Protein AF-A0A2E6PXH6-F1 (afdb_monomer_lite)

Secondary structure (DSSP, 8-state):
--------PPPPHHHHHHHHHHHHHHHHHHHHHHHHTSSSHHHHHHHHHHHHHHHHHHHHHHHHS----------HHHHHTTTTTHHHHHHHHHHHHHHHHHHTT-

Radius of gyration: 20.86 Å; chains: 1; bounding box: 54×21×64 Å

pLDDT: mean 74.57, std 16.67, range [39.03, 93.5]

Sequence (106 aa):
MEDKHGDSGPPTMTEGLGVVLMVVGAVIGIVGLLFLFDGYLGSQIAGGMLLLVGLSVGSIGSFLYPKKEGKNKFNLLSWTSTAKWRIPFFALMILYSLYVFVTNRG

Foldseek 3Di:
DDDDDDPPDPQDPLQVQLVVLLVQLVVLLVCLVVQCPDPDPVSNVVSVVSNVSSVVSNVVSVVSNPCPPDVPPVVVVVVCVVVVVVVVVVVVVVVVVVVVVVVVVD

Structure (mmCIF, N/CA/C/O backbone):
data_AF-A0A2E6PXH6-F1
#
_entry.id   AF-A0A2E6PXH6-F1
#
loop_
_atom_site.group_PDB
_atom_site.id
_atom_site.type_symbol
_atom_site.label_atom_id
_atom_site.label_alt_id
_atom_site.label_comp_id
_atom_site.label_asym_id
_atom_site.label_entity_id
_atom_site.label_seq_id
_atom_site.pdbx_PDB_ins_code
_atom_site.Cartn_x
_atom_site.Cartn_y
_atom_site.Cartn_z
_atom_site.occupancy
_atom_site.B_iso_or_equiv
_atom_site.auth_seq_id
_atom_site.auth_comp_id
_atom_site.auth_asym_id
_atom_site.auth_atom_id
_atom_site.pdbx_PDB_model_num
ATOM 1 N N . MET A 1 1 ? -29.827 -6.582 41.514 1.00 42.84 1 MET A N 1
ATOM 2 C CA . MET A 1 1 ? -29.596 -7.439 40.334 1.00 42.84 1 MET A CA 1
ATOM 3 C C . MET A 1 1 ? -29.730 -6.507 39.150 1.00 42.84 1 MET A C 1
ATOM 5 O O . MET A 1 1 ? -30.843 -6.144 38.799 1.00 42.84 1 MET A O 1
ATOM 9 N N . GLU A 1 2 ? -28.602 -5.970 38.703 1.00 48.00 2 GLU A N 1
ATOM 10 C CA . GLU A 1 2 ? -28.500 -4.863 37.749 1.00 48.00 2 GLU A CA 1
ATOM 11 C C . GLU A 1 2 ? -27.332 -5.198 36.827 1.00 48.00 2 GLU A C 1
ATOM 13 O O . GLU A 1 2 ? -26.172 -4.920 37.121 1.00 48.00 2 GLU A O 1
ATOM 18 N N . ASP A 1 3 ? -27.646 -5.849 35.714 1.00 44.91 3 ASP A N 1
ATOM 19 C CA . ASP A 1 3 ? -26.643 -6.395 34.810 1.00 44.91 3 ASP A CA 1
ATOM 20 C C . ASP A 1 3 ? -27.064 -6.054 33.379 1.00 44.91 3 ASP A C 1
ATOM 22 O O . ASP A 1 3 ? -27.460 -6.893 32.578 1.00 44.91 3 ASP A O 1
ATOM 26 N N . LYS A 1 4 ? -27.062 -4.740 33.141 1.00 45.91 4 LYS A N 1
ATOM 27 C CA . LYS A 1 4 ? -26.887 -4.016 31.877 1.00 45.91 4 LYS A CA 1
ATOM 28 C C . LYS A 1 4 ? -27.255 -4.786 30.606 1.00 45.91 4 LYS A C 1
ATOM 30 O O . LYS A 1 4 ? -26.426 -5.429 29.963 1.00 45.91 4 LYS A O 1
ATOM 35 N N . HIS A 1 5 ? -28.510 -4.573 30.216 1.00 39.03 5 HIS A N 1
ATOM 36 C CA . HIS A 1 5 ? -28.980 -4.642 28.841 1.00 39.03 5 HIS A CA 1
ATOM 37 C C . HIS A 1 5 ? -27.939 -4.073 27.871 1.00 39.03 5 HIS A C 1
ATOM 39 O O . HIS A 1 5 ? -27.382 -2.998 28.092 1.00 39.03 5 HIS A O 1
ATOM 45 N N . GLY A 1 6 ? -27.700 -4.830 26.801 1.00 47.47 6 GLY A N 1
ATOM 46 C CA . GLY A 1 6 ? -26.833 -4.457 25.701 1.00 47.47 6 GLY A CA 1
ATOM 47 C C . GLY A 1 6 ? -27.211 -3.101 25.125 1.00 47.47 6 GLY A C 1
ATOM 48 O O . GLY A 1 6 ? -28.221 -2.958 24.445 1.00 47.47 6 GLY A O 1
ATOM 49 N N . ASP A 1 7 ? -26.345 -2.128 25.370 1.00 44.56 7 ASP A N 1
ATOM 50 C CA . ASP A 1 7 ? -26.364 -0.840 24.699 1.00 44.56 7 ASP A CA 1
ATOM 51 C C . ASP A 1 7 ? -25.610 -0.995 23.371 1.00 44.56 7 ASP A C 1
ATOM 53 O O . ASP A 1 7 ? -24.464 -0.577 23.191 1.00 44.56 7 ASP A O 1
ATOM 57 N N . SER A 1 8 ? -26.236 -1.686 22.420 1.00 52.31 8 SER A N 1
ATOM 58 C CA . SER A 1 8 ? -25.911 -1.510 21.006 1.00 52.31 8 SER A CA 1
ATOM 59 C C . SER A 1 8 ? -26.596 -0.229 20.538 1.00 52.31 8 SER A C 1
ATOM 61 O O . SER A 1 8 ? -27.572 -0.277 19.789 1.00 52.31 8 SER A O 1
ATOM 63 N N . GLY A 1 9 ? -26.124 0.912 21.050 1.00 49.25 9 GLY A N 1
ATOM 64 C CA . GLY A 1 9 ? -26.515 2.218 20.539 1.00 49.25 9 GLY A CA 1
ATOM 65 C C . GLY A 1 9 ? -26.295 2.269 19.020 1.00 49.25 9 GLY A C 1
ATOM 66 O O . GLY A 1 9 ? -25.390 1.594 18.513 1.00 49.25 9 GLY A O 1
ATOM 67 N N . PRO A 1 10 ? -27.132 3.009 18.271 1.00 53.91 10 PRO A N 1
ATOM 68 C CA . PRO A 1 10 ? -26.962 3.150 16.831 1.00 53.91 10 PRO A CA 1
ATOM 69 C C . PRO A 1 10 ? -25.542 3.651 16.535 1.00 53.91 10 PRO A C 1
ATOM 71 O O . PRO A 1 10 ? -25.035 4.482 17.296 1.00 53.91 10 PRO A O 1
ATOM 74 N N . PRO A 1 11 ? -24.892 3.155 15.464 1.00 56.41 11 PRO A N 1
ATOM 75 C CA . PRO A 1 11 ? -23.535 3.558 15.132 1.00 56.41 11 PRO A CA 1
ATOM 76 C C . PRO A 1 11 ? -23.479 5.079 15.073 1.00 56.41 11 PRO A C 1
ATOM 78 O O . PRO A 1 11 ? -24.252 5.720 14.354 1.00 56.41 11 PRO A O 1
ATOM 81 N N . THR A 1 12 ? -22.597 5.665 15.877 1.00 67.38 12 THR A N 1
ATOM 82 C CA . THR A 1 12 ? -22.379 7.111 15.852 1.00 67.38 12 THR A CA 1
ATOM 83 C C . THR A 1 12 ? -21.967 7.503 14.426 1.00 67.38 12 THR A C 1
ATOM 85 O O . THR A 1 12 ? -21.267 6.744 13.759 1.00 67.38 12 THR A O 1
ATOM 88 N N . MET A 1 13 ? -22.405 8.653 13.891 1.00 63.31 13 MET A N 1
ATOM 89 C CA . MET A 1 13 ? -22.081 9.065 12.502 1.00 63.31 13 MET A CA 1
ATOM 90 C C . MET A 1 13 ? -20.575 8.949 12.173 1.00 63.31 13 MET A C 1
ATOM 92 O O . MET A 1 13 ? -20.192 8.660 11.041 1.00 63.31 13 MET A O 1
ATOM 96 N N . THR A 1 14 ? -19.725 9.118 13.185 1.00 67.69 14 THR A N 1
ATOM 97 C CA . THR A 1 14 ? -18.269 8.954 13.153 1.00 67.69 14 THR A CA 1
ATOM 98 C C . THR A 1 14 ? -17.799 7.509 12.949 1.00 67.69 14 THR A C 1
ATOM 100 O O . THR A 1 14 ? -16.826 7.293 12.228 1.00 67.69 14 THR A O 1
ATOM 103 N N . GLU A 1 15 ? -18.498 6.516 13.509 1.00 69.75 15 GLU A N 1
ATOM 104 C CA . GLU A 1 15 ? -18.219 5.086 13.301 1.00 69.75 15 GLU A CA 1
ATOM 105 C C . GLU A 1 15 ? -18.447 4.677 11.849 1.00 69.75 15 GLU A C 1
ATOM 107 O O . GLU A 1 15 ? -17.580 4.055 11.233 1.00 69.75 15 GLU A O 1
ATOM 112 N N . GLY A 1 16 ? -19.594 5.071 11.287 1.00 76.62 16 GLY A N 1
ATOM 113 C CA . GLY A 1 16 ? -19.921 4.798 9.889 1.00 76.62 16 GLY A CA 1
ATOM 114 C C . GLY A 1 16 ? -18.916 5.446 8.936 1.00 76.62 16 GLY A C 1
ATOM 115 O O . GLY A 1 16 ? -18.432 4.796 8.010 1.00 76.62 16 GLY A O 1
ATOM 116 N N . LEU A 1 17 ? -18.533 6.698 9.207 1.00 82.94 17 LEU A N 1
ATOM 117 C CA . LEU A 1 17 ? -17.528 7.414 8.421 1.00 82.94 17 LEU A CA 1
ATOM 118 C C . LEU A 1 17 ? -16.152 6.727 8.478 1.00 82.94 17 LEU A C 1
ATOM 120 O O . LEU A 1 17 ? -15.496 6.587 7.445 1.00 82.94 17 LEU A 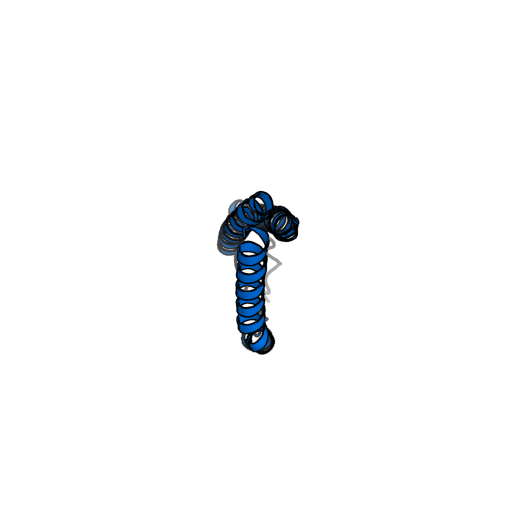O 1
ATOM 124 N N . GLY A 1 18 ? -15.732 6.263 9.660 1.00 83.19 18 GLY A N 1
ATOM 125 C CA . GLY A 1 18 ? -14.474 5.537 9.842 1.00 83.19 18 GLY A CA 1
ATOM 126 C C . GLY A 1 18 ? -14.412 4.253 9.012 1.00 83.19 18 GLY A C 1
ATOM 127 O O . GLY A 1 18 ? -13.439 4.036 8.289 1.00 83.19 18 GLY A O 1
ATOM 128 N N . VAL A 1 19 ? -15.482 3.448 9.030 1.00 83.50 19 VAL A N 1
ATOM 129 C CA . VAL A 1 19 ? -15.575 2.219 8.217 1.00 83.50 19 VAL A CA 1
ATOM 130 C C . VAL A 1 19 ? -15.509 2.536 6.726 1.00 83.50 19 VAL A C 1
ATOM 132 O O . VAL A 1 19 ? -14.756 1.891 5.996 1.00 83.50 19 VAL A O 1
ATOM 135 N N . VAL A 1 20 ? -16.253 3.545 6.265 1.00 87.56 20 VAL A N 1
ATOM 136 C CA . VAL A 1 20 ? -16.246 3.946 4.850 1.00 87.56 20 VAL A CA 1
ATOM 137 C C . VAL A 1 20 ? -14.841 4.364 4.415 1.00 87.56 20 VAL A C 1
ATOM 139 O O . VAL A 1 20 ? -14.357 3.895 3.388 1.00 87.56 20 VAL A O 1
ATOM 142 N N . LEU A 1 21 ? -14.148 5.174 5.217 1.00 88.75 21 LEU A N 1
ATOM 143 C CA . LEU A 1 21 ? -12.774 5.598 4.934 1.00 88.75 21 LEU A CA 1
ATOM 144 C C . LEU A 1 21 ? -11.790 4.421 4.917 1.00 88.75 21 LEU A C 1
ATOM 146 O O . LEU A 1 21 ? -10.921 4.372 4.047 1.00 88.75 21 LEU A O 1
ATOM 150 N N . MET A 1 22 ? -11.942 3.442 5.814 1.00 86.12 22 MET A N 1
ATOM 151 C CA . MET A 1 22 ? -11.125 2.221 5.793 1.00 86.12 22 MET A CA 1
ATOM 152 C C . MET A 1 22 ? -11.331 1.422 4.506 1.00 86.12 22 MET A C 1
ATOM 154 O O . MET A 1 22 ? -10.352 1.015 3.879 1.00 86.12 22 MET A O 1
ATOM 158 N N . VAL A 1 23 ? -12.585 1.225 4.088 1.00 89.31 23 VAL A N 1
ATOM 159 C CA . VAL A 1 23 ? -12.914 0.483 2.861 1.00 89.31 23 VAL A CA 1
ATOM 160 C C . VAL A 1 23 ? -12.392 1.219 1.629 1.00 89.31 23 VAL A C 1
ATOM 162 O O . VAL A 1 23 ? -11.731 0.612 0.789 1.00 89.31 23 VAL A O 1
ATOM 165 N N . VAL A 1 24 ? -12.618 2.531 1.542 1.00 91.38 24 VAL A N 1
ATOM 166 C CA . VAL A 1 24 ? -12.129 3.361 0.431 1.00 91.38 24 VAL A CA 1
ATOM 167 C C . VAL A 1 24 ? -10.601 3.335 0.366 1.00 91.38 24 VAL A C 1
ATOM 169 O O . VAL A 1 24 ? -10.039 3.090 -0.701 1.00 91.38 24 VAL A O 1
ATOM 172 N N . GLY A 1 25 ? -9.919 3.511 1.500 1.00 89.69 25 GLY A N 1
ATOM 173 C CA . GLY A 1 25 ? -8.460 3.437 1.573 1.00 89.69 25 GLY A CA 1
ATOM 174 C C . GLY A 1 25 ? -7.913 2.072 1.146 1.00 89.69 25 GLY A C 1
ATOM 175 O O . GLY A 1 25 ? -6.947 2.006 0.385 1.00 89.69 25 GLY A O 1
ATOM 176 N N . ALA A 1 26 ? -8.563 0.981 1.560 1.00 89.44 26 ALA A N 1
ATOM 177 C CA . ALA A 1 26 ? -8.183 -0.374 1.166 1.00 89.44 26 ALA A CA 1
ATOM 178 C C . ALA A 1 26 ? -8.346 -0.611 -0.343 1.00 89.44 26 ALA A C 1
ATOM 180 O O . ALA A 1 26 ? -7.437 -1.151 -0.972 1.00 89.44 26 ALA A O 1
ATOM 181 N N . VAL A 1 27 ? -9.458 -0.169 -0.941 1.00 93.50 27 VAL A N 1
ATOM 182 C CA . VAL A 1 27 ? -9.690 -0.286 -2.391 1.00 93.50 27 VAL A CA 1
ATOM 183 C C . VAL A 1 27 ? -8.628 0.488 -3.169 1.00 93.50 27 VAL A C 1
ATOM 185 O O . VAL A 1 27 ? -8.003 -0.073 -4.068 1.00 93.50 27 VAL A O 1
ATOM 188 N N . ILE A 1 28 ? -8.360 1.740 -2.786 1.00 92.31 28 ILE A N 1
ATOM 189 C CA . ILE A 1 28 ? -7.315 2.559 -3.417 1.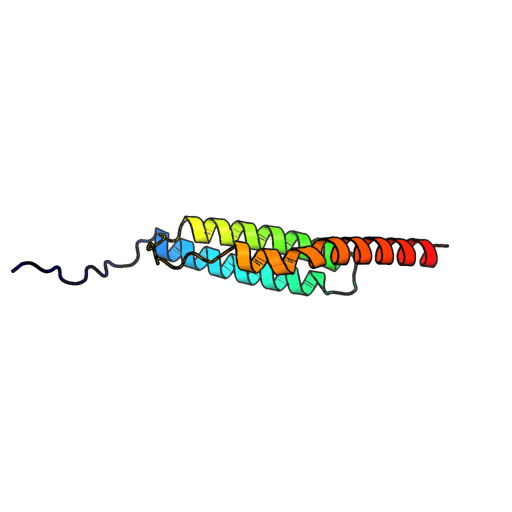00 92.31 28 ILE A CA 1
ATOM 190 C C . ILE A 1 28 ? -5.942 1.887 -3.273 1.00 92.31 28 ILE A C 1
ATOM 192 O O . ILE A 1 28 ? -5.183 1.828 -4.240 1.00 92.31 28 ILE A O 1
ATOM 196 N N . GLY A 1 29 ? -5.635 1.332 -2.098 1.00 91.56 29 GLY A N 1
ATOM 197 C CA . GLY A 1 29 ? -4.386 0.612 -1.847 1.00 91.56 29 GLY A CA 1
ATOM 198 C C . GLY A 1 29 ? -4.217 -0.628 -2.728 1.00 91.56 29 GLY A C 1
ATOM 199 O O . GLY A 1 29 ? -3.133 -0.841 -3.270 1.00 91.56 29 GLY A O 1
ATOM 200 N N . ILE A 1 30 ? -5.281 -1.414 -2.925 1.00 91.44 30 ILE A N 1
ATOM 201 C CA . ILE A 1 30 ? -5.275 -2.586 -3.817 1.00 91.44 30 ILE A CA 1
ATOM 202 C C . ILE A 1 30 ? -5.055 -2.154 -5.268 1.00 91.44 30 ILE A C 1
ATOM 204 O O . ILE A 1 30 ? -4.226 -2.745 -5.956 1.00 91.44 30 ILE A O 1
ATOM 208 N N . VAL A 1 31 ? -5.739 -1.103 -5.730 1.00 92.19 31 VAL A N 1
ATOM 209 C CA . VAL A 1 31 ? -5.537 -0.569 -7.087 1.00 92.19 31 VAL A CA 1
ATOM 210 C C . VAL A 1 31 ? -4.099 -0.076 -7.263 1.00 92.19 31 VAL A C 1
ATOM 212 O O . VAL A 1 31 ? -3.450 -0.436 -8.240 1.00 92.19 31 VAL A O 1
ATOM 215 N N . GLY A 1 32 ? -3.558 0.665 -6.293 1.00 90.75 32 GLY A N 1
ATOM 216 C CA . GLY A 1 32 ? -2.158 1.096 -6.318 1.00 90.75 32 GLY A CA 1
ATOM 217 C C . GLY A 1 32 ? -1.174 -0.074 -6.372 1.00 90.75 32 GLY A C 1
ATOM 218 O O . GLY A 1 32 ? -0.200 -0.039 -7.123 1.00 90.75 32 GLY A O 1
ATOM 219 N N . LEU A 1 33 ? -1.462 -1.150 -5.635 1.00 90.62 33 LEU A N 1
ATOM 220 C CA . LEU A 1 33 ? -0.654 -2.366 -5.647 1.00 90.62 33 LEU A CA 1
ATOM 221 C C . LEU A 1 33 ? -0.672 -3.060 -7.016 1.00 90.62 33 LEU A C 1
ATOM 223 O O . LEU A 1 33 ? 0.374 -3.508 -7.471 1.00 90.62 33 LEU A O 1
ATOM 227 N N . LEU A 1 34 ? -1.823 -3.124 -7.692 1.00 91.06 34 LEU A N 1
ATOM 228 C CA . LEU A 1 34 ? -1.919 -3.696 -9.041 1.00 91.06 34 LEU A CA 1
ATOM 229 C C . LEU A 1 34 ? -1.058 -2.922 -10.048 1.00 91.06 34 LEU A C 1
ATOM 231 O O . LEU A 1 34 ? -0.341 -3.530 -10.836 1.00 91.06 34 LEU A O 1
ATOM 235 N N . PHE A 1 35 ? -1.076 -1.591 -9.973 1.00 90.62 35 PHE A N 1
ATOM 236 C CA . PHE A 1 35 ? -0.272 -0.715 -10.832 1.00 90.62 35 PHE A CA 1
ATOM 237 C C . PHE A 1 35 ? 1.235 -0.825 -10.546 1.00 90.62 35 PHE A C 1
ATOM 239 O O . PHE A 1 35 ? 2.059 -0.670 -11.441 1.00 90.62 35 PHE A O 1
ATOM 246 N N . LEU A 1 36 ? 1.616 -1.158 -9.310 1.00 88.25 36 LEU A N 1
ATOM 247 C CA . LEU A 1 36 ? 3.003 -1.454 -8.932 1.00 88.25 36 LEU A CA 1
ATOM 248 C C . LEU A 1 36 ? 3.559 -2.720 -9.596 1.00 88.25 36 LEU A C 1
ATOM 250 O O . LEU A 1 36 ? 4.767 -2.809 -9.806 1.00 88.25 36 LEU A O 1
ATOM 254 N N . PHE A 1 37 ? 2.699 -3.686 -9.921 1.00 85.81 37 PHE A N 1
ATOM 255 C CA . PHE A 1 37 ? 3.081 -4.900 -10.648 1.00 85.81 37 PHE A CA 1
ATOM 256 C C . PHE A 1 37 ? 2.940 -4.767 -12.164 1.00 85.81 37 PHE A C 1
ATOM 258 O O . PHE A 1 37 ? 3.234 -5.715 -12.892 1.00 85.81 37 PHE A O 1
ATOM 265 N N . ASP A 1 38 ? 2.518 -3.602 -12.647 1.00 85.25 38 ASP A N 1
ATOM 266 C CA . ASP A 1 38 ? 2.507 -3.316 -14.069 1.00 85.25 38 ASP A CA 1
ATOM 267 C C . ASP A 1 38 ? 3.951 -3.174 -14.584 1.00 85.25 38 ASP A C 1
ATOM 269 O O . ASP A 1 38 ? 4.828 -2.620 -13.916 1.00 85.25 38 ASP A O 1
ATOM 273 N N . GLY A 1 39 ? 4.227 -3.690 -15.781 1.00 83.56 39 GLY A N 1
ATOM 274 C CA . GLY A 1 39 ? 5.564 -3.676 -16.388 1.00 83.56 39 GLY A CA 1
ATOM 275 C C . GLY A 1 39 ? 6.014 -2.285 -16.849 1.00 83.56 39 GLY A C 1
ATOM 276 O O . GLY A 1 39 ? 7.154 -2.110 -17.280 1.00 83.56 39 GLY A O 1
ATOM 277 N N . TYR A 1 40 ? 5.129 -1.289 -16.773 1.00 90.56 40 TYR A N 1
ATOM 278 C CA . TYR A 1 40 ? 5.381 0.071 -17.223 1.00 90.56 40 TYR A CA 1
ATOM 279 C C . TYR A 1 40 ? 5.825 0.989 -16.074 1.00 90.56 40 TYR A C 1
ATOM 281 O O . TYR A 1 40 ? 5.085 1.209 -15.117 1.00 90.56 40 TYR A O 1
ATOM 289 N N . LEU A 1 41 ? 7.007 1.607 -16.197 1.00 84.62 41 LEU A N 1
ATOM 290 C CA . LEU A 1 41 ? 7.611 2.452 -15.151 1.00 84.62 41 LEU A CA 1
ATOM 291 C C . LEU A 1 41 ? 6.681 3.587 -14.675 1.00 84.62 41 LEU A C 1
ATOM 293 O O . LEU A 1 41 ? 6.591 3.866 -13.482 1.00 84.62 41 LEU A O 1
ATOM 297 N N . GLY A 1 42 ? 5.957 4.228 -15.600 1.00 86.88 42 GLY A N 1
ATOM 298 C CA . GLY A 1 42 ? 4.998 5.283 -15.253 1.00 86.88 42 GLY A CA 1
ATOM 299 C C . GLY A 1 42 ? 3.813 4.768 -14.429 1.00 86.88 42 GLY A C 1
ATOM 300 O O . GLY A 1 42 ? 3.348 5.453 -13.519 1.00 86.88 42 GLY A O 1
ATOM 301 N N . SER A 1 43 ? 3.376 3.538 -14.704 1.00 89.25 43 SER A N 1
ATOM 302 C CA . SER A 1 43 ? 2.297 2.862 -13.980 1.00 89.25 43 SER A CA 1
ATOM 303 C C . SER A 1 43 ? 2.746 2.484 -12.568 1.00 89.25 43 SER A C 1
ATOM 305 O O . SER A 1 43 ? 2.028 2.749 -11.611 1.00 89.25 43 SER A O 1
ATOM 307 N N . GLN A 1 44 ? 3.992 2.026 -12.401 1.00 87.19 44 GLN A N 1
ATOM 308 C CA . GLN A 1 44 ? 4.557 1.707 -11.084 1.00 87.19 44 GLN A CA 1
ATOM 309 C C . GLN A 1 44 ? 4.661 2.926 -10.163 1.00 87.19 44 GLN A C 1
ATOM 311 O O . GLN A 1 44 ? 4.338 2.838 -8.978 1.00 87.19 44 GLN A O 1
ATOM 316 N N . ILE A 1 45 ? 5.077 4.079 -10.699 1.00 90.75 45 ILE A N 1
ATOM 317 C CA . ILE A 1 45 ? 5.148 5.331 -9.929 1.00 90.75 45 ILE A CA 1
ATOM 318 C C . ILE A 1 45 ? 3.741 5.777 -9.515 1.00 90.75 45 ILE A C 1
ATOM 320 O O . ILE A 1 45 ? 3.519 6.108 -8.348 1.00 90.75 45 ILE A O 1
ATOM 324 N N . ALA A 1 46 ? 2.779 5.740 -10.442 1.00 89.81 46 ALA A N 1
ATOM 325 C CA . ALA A 1 46 ? 1.382 6.046 -10.143 1.00 89.81 46 ALA A CA 1
ATOM 326 C C . ALA A 1 46 ? 0.797 5.074 -9.103 1.00 89.81 46 ALA A C 1
ATOM 328 O O . ALA A 1 46 ? 0.133 5.508 -8.162 1.00 89.81 46 ALA A O 1
ATOM 329 N N . GLY A 1 47 ? 1.112 3.783 -9.219 1.00 90.56 47 GLY A N 1
ATOM 330 C CA . GLY A 1 47 ? 0.719 2.740 -8.279 1.00 90.56 47 GLY A CA 1
ATOM 331 C C . GLY A 1 47 ? 1.284 2.960 -6.880 1.00 90.56 47 GLY A C 1
ATOM 332 O O . GLY A 1 47 ? 0.541 2.899 -5.902 1.00 90.56 47 GLY A O 1
ATOM 333 N N . GLY A 1 48 ? 2.566 3.316 -6.775 1.00 88.81 48 GLY A N 1
ATOM 334 C CA . GLY A 1 48 ? 3.202 3.672 -5.505 1.00 88.81 48 GLY A CA 1
ATOM 335 C C . GLY A 1 48 ? 2.552 4.884 -4.834 1.00 88.81 48 GLY A C 1
ATOM 336 O O . GLY A 1 48 ? 2.287 4.855 -3.630 1.00 88.81 48 GLY A O 1
ATOM 337 N N . MET A 1 49 ? 2.223 5.921 -5.609 1.00 92.69 49 MET A N 1
ATOM 338 C CA . MET A 1 49 ? 1.515 7.102 -5.101 1.00 92.69 49 MET A CA 1
ATOM 339 C C . MET A 1 49 ? 0.087 6.768 -4.660 1.00 92.69 49 MET A C 1
ATOM 341 O O . MET A 1 49 ? -0.327 7.179 -3.575 1.00 92.69 49 MET A O 1
ATOM 345 N N . LEU A 1 50 ? -0.650 5.972 -5.443 1.00 92.31 50 LEU A N 1
ATOM 346 C CA . LEU A 1 50 ? -1.979 5.493 -5.051 1.00 92.31 50 LEU A CA 1
ATOM 347 C C . LEU A 1 50 ? -1.919 4.684 -3.757 1.00 92.31 50 LEU A C 1
ATOM 349 O O . LEU A 1 50 ? -2.768 4.854 -2.886 1.00 92.31 50 LEU A O 1
ATOM 353 N N . LEU A 1 51 ? -0.913 3.826 -3.611 1.00 91.44 51 LEU A N 1
ATOM 354 C CA . LEU A 1 51 ? -0.757 2.988 -2.431 1.00 91.44 51 LEU A CA 1
ATOM 355 C C . LEU A 1 51 ? -0.510 3.844 -1.178 1.00 91.44 51 LEU A C 1
ATOM 357 O O . LEU A 1 51 ? -1.144 3.610 -0.148 1.00 91.44 51 LEU A O 1
ATOM 361 N N . LEU A 1 52 ? 0.322 4.888 -1.274 1.00 91.44 52 LEU A N 1
ATOM 362 C CA . LEU A 1 52 ? 0.523 5.862 -0.192 1.00 91.44 52 LEU A CA 1
ATOM 363 C C . LEU A 1 52 ? -0.772 6.591 0.187 1.00 91.44 52 LEU A C 1
ATOM 365 O O . LEU A 1 52 ? -1.078 6.730 1.376 1.00 91.44 52 LEU A O 1
ATOM 369 N N . VAL A 1 53 ? -1.552 7.027 -0.804 1.00 91.88 53 VAL A N 1
ATOM 370 C CA . VAL A 1 53 ? -2.848 7.680 -0.571 1.00 91.88 53 VAL A CA 1
ATOM 371 C C . VAL A 1 53 ? -3.831 6.712 0.093 1.00 91.88 53 VAL A C 1
ATOM 373 O O . VAL A 1 53 ? -4.428 7.057 1.112 1.00 91.88 53 VAL A O 1
ATOM 376 N N . GLY A 1 54 ? -3.954 5.484 -0.415 1.00 89.19 54 GLY A N 1
ATOM 377 C CA . GLY A 1 54 ? -4.853 4.464 0.127 1.00 89.19 54 GLY A CA 1
ATOM 378 C C . GLY A 1 54 ? -4.532 4.100 1.578 1.00 89.19 54 GLY A C 1
ATOM 379 O O . GLY A 1 54 ? -5.431 4.072 2.421 1.00 89.19 54 GLY A O 1
ATOM 380 N N . LEU A 1 55 ? -3.247 3.918 1.904 1.00 88.19 55 LEU A N 1
ATOM 381 C CA . LEU A 1 55 ? -2.800 3.689 3.282 1.00 88.19 55 LEU A CA 1
ATOM 382 C C . LEU A 1 55 ? -3.095 4.884 4.196 1.00 88.19 55 LEU A C 1
ATOM 384 O O . LEU A 1 55 ? -3.512 4.689 5.338 1.00 88.19 55 LEU A O 1
ATOM 388 N N . SER A 1 56 ? -2.918 6.112 3.706 1.00 90.06 56 SER A N 1
ATOM 389 C CA . SER A 1 56 ? -3.182 7.323 4.493 1.00 90.06 56 SER A CA 1
ATOM 390 C C . SER A 1 56 ? -4.672 7.470 4.809 1.00 90.06 56 SER A C 1
ATOM 392 O O . SER A 1 56 ? -5.044 7.662 5.966 1.00 90.06 56 SER A O 1
ATOM 394 N N . VAL A 1 57 ? -5.535 7.300 3.803 1.00 89.81 57 VAL A N 1
ATOM 395 C CA . VAL A 1 57 ? -6.998 7.349 3.961 1.00 89.81 57 VAL A CA 1
ATOM 396 C C . VAL A 1 57 ? -7.487 6.224 4.876 1.00 89.81 57 VAL A C 1
ATOM 398 O O . VAL A 1 57 ? -8.280 6.469 5.787 1.00 89.81 57 VAL A O 1
ATOM 401 N N . GLY A 1 58 ? -6.962 5.007 4.701 1.00 86.88 58 GLY A N 1
ATOM 402 C CA . GLY A 1 58 ? -7.292 3.866 5.553 1.00 86.88 58 GLY A CA 1
ATOM 403 C C . GLY A 1 58 ? -6.852 4.057 7.008 1.00 86.88 58 GLY A C 1
ATOM 404 O O . GLY A 1 58 ? -7.589 3.692 7.923 1.00 86.88 58 GLY A O 1
ATOM 405 N N . SER A 1 59 ? -5.695 4.687 7.235 1.00 84.56 59 SER A N 1
ATOM 406 C CA . SER A 1 59 ? -5.203 5.044 8.573 1.00 84.56 59 SER A CA 1
ATOM 407 C C . SER A 1 59 ? -6.119 6.058 9.266 1.00 84.56 59 SER A C 1
ATOM 409 O O . SER A 1 59 ? -6.484 5.865 10.426 1.00 84.56 59 SER A O 1
ATOM 411 N N . ILE A 1 60 ? -6.578 7.088 8.543 1.00 86.69 60 ILE A N 1
ATOM 412 C CA . ILE A 1 60 ? -7.549 8.067 9.062 1.00 86.69 60 ILE A CA 1
ATOM 413 C C . ILE A 1 60 ? -8.878 7.376 9.397 1.00 86.69 60 ILE A C 1
ATOM 415 O O . ILE A 1 60 ? -9.432 7.597 10.473 1.00 86.69 60 ILE A O 1
ATOM 419 N N . GLY A 1 61 ? -9.361 6.485 8.526 1.00 83.38 61 GLY A N 1
ATOM 420 C CA . GLY A 1 61 ? -10.546 5.672 8.808 1.00 83.38 61 GLY A CA 1
ATOM 421 C C . GLY A 1 61 ? -10.382 4.804 10.059 1.00 83.38 61 GLY A C 1
ATOM 422 O O . GLY A 1 61 ? -11.276 4.761 10.901 1.00 83.38 61 GLY A O 1
ATOM 423 N N . SER A 1 62 ? -9.207 4.192 10.238 1.00 79.06 62 SER A N 1
ATOM 424 C CA . SER A 1 62 ? -8.877 3.408 11.434 1.00 79.06 62 SER A CA 1
ATOM 425 C C . SER A 1 62 ? -8.817 4.237 12.708 1.00 79.06 62 SER A C 1
ATOM 427 O O . SER A 1 62 ? -9.059 3.695 13.784 1.00 79.06 62 SER A O 1
ATOM 429 N N . PHE A 1 63 ? -8.429 5.505 12.604 1.00 81.88 63 PHE A N 1
ATOM 430 C CA . PHE A 1 63 ? -8.372 6.424 13.734 1.00 81.88 63 PHE A CA 1
ATOM 431 C C . PHE A 1 63 ? -9.775 6.857 14.172 1.00 81.88 63 PHE A C 1
ATOM 433 O O . PHE A 1 63 ? -10.042 6.984 15.364 1.00 81.88 63 PHE A O 1
ATOM 440 N N . LEU A 1 64 ? -10.674 7.052 13.204 1.00 79.50 64 LEU A N 1
ATOM 441 C CA . LEU A 1 64 ? -12.068 7.426 13.443 1.00 79.50 64 LEU A CA 1
ATOM 442 C C . LEU A 1 64 ? -12.940 6.244 13.878 1.00 79.50 64 LEU A C 1
ATOM 444 O O . LEU A 1 64 ? -13.961 6.451 14.529 1.00 79.50 64 LEU A O 1
ATOM 448 N N . TYR A 1 65 ? -12.548 5.013 13.541 1.00 74.88 65 TYR A N 1
ATOM 449 C CA . TYR A 1 65 ? -13.229 3.819 14.020 1.00 74.88 65 TYR A CA 1
ATOM 450 C C . TYR A 1 65 ? -12.904 3.601 15.508 1.00 74.88 65 TYR A C 1
ATOM 452 O O . TYR A 1 65 ? -11.742 3.345 15.846 1.00 74.88 65 TYR A O 1
ATOM 460 N N . PRO A 1 66 ? -13.888 3.696 16.424 1.00 62.12 66 PRO A N 1
ATOM 461 C CA . PRO A 1 66 ? -13.641 3.537 17.843 1.00 62.12 66 PRO A CA 1
ATOM 462 C C . PRO A 1 66 ? -13.061 2.154 18.089 1.00 62.12 66 PRO A C 1
ATOM 464 O O . PRO A 1 66 ? -13.652 1.110 17.797 1.00 62.12 66 PRO A O 1
ATOM 467 N N . LYS A 1 67 ? -11.851 2.178 18.633 1.00 57.31 67 LYS A N 1
ATOM 468 C CA . LYS A 1 67 ? -11.065 1.013 18.991 1.00 57.31 67 LYS A CA 1
ATOM 469 C C . LYS A 1 67 ? -11.762 0.320 20.161 1.00 57.31 67 LYS A C 1
ATOM 471 O O . LYS A 1 67 ? -11.391 0.525 21.311 1.00 57.31 67 LYS A O 1
ATOM 476 N N . LYS A 1 68 ? -12.791 -0.493 19.891 1.00 55.72 68 LYS A N 1
ATOM 477 C CA . LYS A 1 68 ? -13.246 -1.494 20.863 1.00 55.72 68 LYS A CA 1
ATOM 478 C C . LYS A 1 68 ? -12.010 -2.326 21.169 1.00 55.72 68 LYS A C 1
ATOM 480 O O . LYS A 1 68 ? -11.493 -2.987 20.270 1.00 55.72 68 LYS A O 1
ATOM 485 N N . GLU A 1 69 ? -11.478 -2.189 22.381 1.00 49.19 69 GLU A N 1
ATOM 486 C CA . GLU A 1 69 ? -10.244 -2.827 22.837 1.00 49.19 69 GLU A CA 1
ATOM 487 C C . GLU A 1 69 ? -10.412 -4.352 22.855 1.00 49.19 69 GLU A C 1
ATOM 489 O O . GLU A 1 69 ? -10.573 -5.001 23.887 1.00 49.19 69 GLU A O 1
ATOM 494 N N . GLY A 1 70 ? -10.381 -4.955 21.671 1.00 49.41 70 GLY A N 1
ATOM 495 C CA . GLY A 1 70 ? -10.128 -6.364 21.505 1.00 49.41 70 GLY A CA 1
ATOM 496 C C . GLY A 1 70 ? -8.687 -6.594 21.920 1.00 49.41 70 GLY A C 1
ATOM 497 O O . GLY A 1 70 ? -7.764 -6.119 21.260 1.00 49.41 70 GLY A O 1
ATOM 498 N N . LYS A 1 71 ? -8.504 -7.341 23.009 1.00 45.91 71 LYS A N 1
ATOM 499 C CA . LYS A 1 71 ? -7.234 -7.822 23.577 1.00 45.91 71 LYS A CA 1
ATOM 500 C C . LYS A 1 71 ? -6.426 -8.723 22.627 1.00 45.91 71 LYS A C 1
ATOM 502 O O . LYS A 1 71 ? -5.635 -9.544 23.076 1.00 45.91 71 LYS A O 1
ATOM 507 N N . ASN A 1 72 ? -6.572 -8.565 21.319 1.00 53.84 72 ASN A N 1
ATOM 508 C CA . ASN A 1 72 ? -5.680 -9.145 20.340 1.00 53.84 72 ASN A CA 1
ATOM 509 C C . ASN A 1 72 ? -4.523 -8.174 20.159 1.00 53.84 72 ASN A C 1
ATOM 511 O O . ASN A 1 72 ? -4.518 -7.317 19.277 1.00 53.84 72 ASN A O 1
ATOM 515 N N . LYS A 1 73 ? -3.529 -8.331 21.040 1.00 47.25 73 LYS A N 1
ATOM 516 C CA . LYS A 1 73 ? -2.155 -7.909 20.782 1.00 47.25 73 LYS A CA 1
ATOM 517 C C . LYS A 1 73 ? -1.733 -8.584 19.479 1.00 47.25 73 LYS A C 1
ATOM 519 O O . LYS A 1 73 ? -1.222 -9.701 19.491 1.00 47.25 73 LYS A O 1
ATOM 524 N N . PHE A 1 74 ? -2.018 -7.929 18.356 1.00 57.47 74 PHE A N 1
ATOM 525 C CA . PHE A 1 74 ? -1.442 -8.263 17.070 1.00 57.47 74 PHE A CA 1
ATOM 526 C C . PHE A 1 74 ? 0.059 -8.187 17.297 1.00 57.47 74 PHE A C 1
ATOM 528 O O . PHE A 1 74 ? 0.612 -7.120 17.574 1.00 57.47 74 PHE A O 1
ATOM 535 N N . ASN A 1 75 ? 0.675 -9.360 17.365 1.00 54.25 75 ASN A N 1
ATOM 536 C CA . ASN A 1 75 ? 2.053 -9.530 1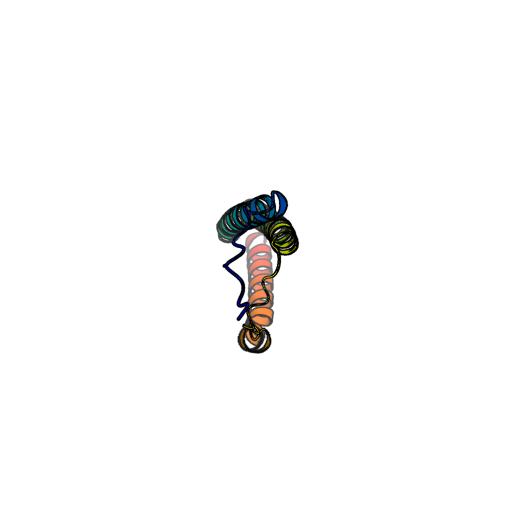7.767 1.00 54.25 75 ASN A CA 1
ATOM 537 C C . ASN A 1 75 ? 2.908 -9.022 16.603 1.00 54.25 75 ASN A C 1
ATOM 539 O O . ASN A 1 75 ? 3.355 -9.784 15.757 1.00 54.25 75 ASN A O 1
ATOM 543 N N . LEU A 1 76 ? 3.066 -7.701 16.508 1.00 50.94 76 LEU A N 1
ATOM 544 C CA . LEU A 1 76 ? 3.778 -7.024 15.424 1.00 50.94 76 LEU A CA 1
ATOM 545 C C . LEU A 1 76 ? 5.235 -7.519 15.331 1.00 50.94 76 LEU A C 1
ATOM 547 O O . LEU A 1 76 ? 5.834 -7.494 14.262 1.00 50.94 76 LEU A O 1
ATOM 551 N N . LEU A 1 77 ? 5.773 -8.046 16.439 1.00 54.09 77 LEU A N 1
ATOM 552 C CA . LEU A 1 77 ? 7.069 -8.720 16.511 1.00 54.09 77 LEU A CA 1
ATOM 553 C C . LEU A 1 77 ? 7.131 -10.072 15.778 1.00 54.09 77 LEU A C 1
ATOM 555 O O . LEU A 1 77 ? 8.221 -10.470 15.371 1.00 54.09 77 LEU A O 1
ATOM 559 N N . SER A 1 78 ? 6.015 -10.779 15.563 1.00 50.88 78 SER A N 1
ATOM 560 C CA . SER A 1 78 ? 6.031 -12.006 14.750 1.00 50.88 78 SER A CA 1
ATOM 561 C C . SER A 1 78 ? 6.019 -11.702 13.248 1.00 50.88 78 SER A C 1
ATOM 563 O O . SER A 1 78 ? 6.601 -12.457 12.472 1.00 50.88 78 SER A O 1
ATOM 565 N N . TRP A 1 79 ? 5.444 -10.566 12.834 1.00 46.78 79 TRP A N 1
ATOM 566 C CA . TRP A 1 79 ? 5.398 -10.144 11.428 1.00 46.78 79 TRP A CA 1
ATOM 567 C C . TRP A 1 79 ? 6.725 -9.535 10.941 1.00 46.78 79 TRP A C 1
ATOM 569 O O . TRP A 1 79 ? 7.085 -9.658 9.769 1.00 46.78 79 TRP A O 1
ATOM 579 N N . THR A 1 80 ? 7.512 -8.933 11.838 1.00 53.44 80 THR A N 1
ATOM 580 C CA . THR A 1 80 ? 8.831 -8.364 11.505 1.00 53.44 80 THR A CA 1
ATOM 581 C C . THR A 1 80 ? 9.950 -9.405 11.420 1.00 53.44 80 THR A C 1
ATOM 583 O O . THR A 1 80 ? 10.981 -9.132 10.803 1.00 53.44 80 THR A O 1
ATOM 586 N N .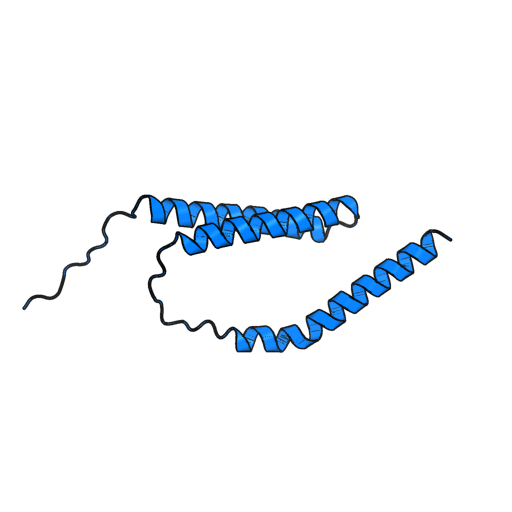 SER A 1 81 ? 9.754 -10.623 11.939 1.00 50.66 81 SER A N 1
ATOM 587 C CA . SER A 1 81 ? 10.748 -11.702 11.800 1.00 50.66 81 SER A CA 1
ATOM 588 C C . SER A 1 81 ? 10.909 -12.149 10.335 1.00 50.66 81 SER A C 1
ATOM 590 O O . SER A 1 81 ? 12.019 -12.432 9.885 1.00 50.66 81 SER A O 1
ATOM 592 N N . THR A 1 82 ? 9.839 -12.080 9.532 1.00 54.06 82 THR A N 1
ATOM 593 C CA . THR A 1 82 ? 9.880 -12.315 8.074 1.00 54.06 82 THR A CA 1
ATOM 594 C C . THR A 1 82 ? 10.366 -11.085 7.285 1.00 54.06 82 THR A C 1
ATOM 596 O O . THR A 1 82 ? 10.777 -11.201 6.131 1.00 54.06 82 THR A O 1
ATOM 599 N N . ALA A 1 83 ? 10.378 -9.892 7.892 1.00 55.66 83 ALA A N 1
ATOM 600 C CA . ALA A 1 83 ? 10.804 -8.653 7.235 1.00 55.66 83 ALA A CA 1
ATOM 601 C C . ALA A 1 83 ? 12.332 -8.520 7.097 1.00 55.66 83 ALA A C 1
ATOM 603 O O . ALA A 1 83 ? 12.794 -7.766 6.238 1.00 55.66 83 ALA A O 1
ATOM 604 N N . LYS A 1 84 ? 13.118 -9.289 7.870 1.00 61.09 84 LYS A N 1
ATOM 605 C CA . LYS A 1 84 ? 14.593 -9.274 7.804 1.00 61.09 84 LYS A CA 1
ATOM 606 C C . LYS A 1 84 ? 15.142 -9.581 6.407 1.00 61.09 84 LYS A C 1
ATOM 608 O O . LYS A 1 84 ? 16.163 -9.021 6.033 1.00 61.09 84 LYS A O 1
ATOM 613 N N . TRP A 1 85 ? 14.447 -10.410 5.628 1.00 64.50 85 TRP A N 1
ATOM 614 C CA . TRP A 1 85 ? 14.846 -10.765 4.260 1.00 64.50 85 TRP A CA 1
ATOM 615 C C . TRP A 1 85 ? 14.179 -9.911 3.179 1.00 64.50 85 TRP A C 1
ATOM 617 O O . TRP A 1 85 ? 14.668 -9.859 2.055 1.00 64.50 85 TRP A O 1
ATOM 627 N N . ARG A 1 86 ? 13.100 -9.189 3.506 1.00 64.81 86 ARG A N 1
ATOM 628 C CA . ARG A 1 86 ? 12.408 -8.322 2.543 1.00 64.81 86 ARG A CA 1
ATOM 629 C C . ARG A 1 86 ? 13.223 -7.080 2.209 1.00 64.81 86 ARG A C 1
ATOM 631 O O . ARG A 1 86 ? 13.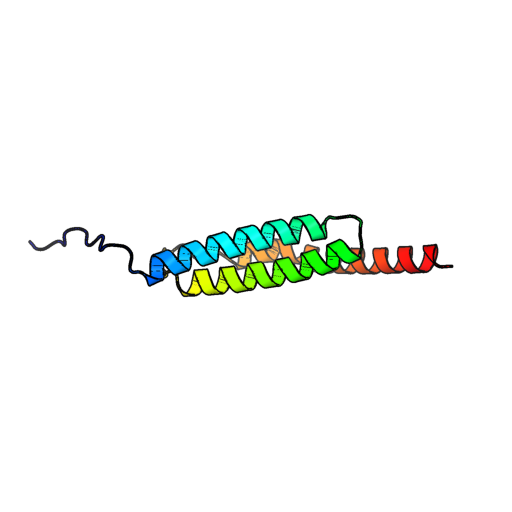329 -6.739 1.042 1.00 64.81 86 ARG A O 1
ATOM 638 N N . ILE A 1 87 ? 13.832 -6.437 3.205 1.00 76.38 87 ILE A N 1
ATOM 639 C CA . ILE A 1 87 ? 14.663 -5.240 2.995 1.00 76.38 87 ILE A CA 1
ATOM 640 C C . ILE A 1 87 ? 15.842 -5.521 2.040 1.00 76.38 87 ILE A C 1
ATOM 642 O O . ILE A 1 87 ? 15.963 -4.796 1.051 1.00 76.38 87 ILE A O 1
ATOM 646 N N . PRO A 1 88 ? 16.666 -6.576 2.236 1.00 77.56 88 PRO A N 1
ATOM 647 C CA . PRO A 1 88 ? 17.720 -6.896 1.276 1.00 77.56 88 PRO A CA 1
ATOM 648 C C . PRO A 1 88 ? 17.162 -7.358 -0.077 1.00 77.56 88 PRO A C 1
ATOM 650 O O . PRO A 1 88 ? 17.747 -7.028 -1.101 1.00 77.56 88 PRO A O 1
ATOM 653 N N . PHE A 1 89 ? 16.014 -8.046 -0.117 1.00 78.00 89 PHE A N 1
ATOM 654 C CA . PHE A 1 89 ? 15.370 -8.444 -1.374 1.00 78.00 89 PHE A CA 1
ATOM 655 C C . PHE A 1 89 ? 14.915 -7.236 -2.212 1.00 78.00 89 PHE A C 1
ATOM 657 O O . PHE A 1 89 ? 15.200 -7.174 -3.407 1.00 78.00 89 PHE A O 1
ATOM 664 N N . PHE A 1 90 ? 14.272 -6.242 -1.589 1.00 79.62 90 PHE A N 1
ATOM 665 C CA . PHE A 1 90 ? 13.868 -5.003 -2.262 1.00 79.62 90 PHE A CA 1
ATOM 666 C C . PHE A 1 90 ? 15.080 -4.188 -2.721 1.00 79.62 90 PHE A C 1
ATOM 668 O O . PHE A 1 90 ? 15.087 -3.698 -3.848 1.00 79.62 90 PHE A O 1
ATOM 675 N N . ALA A 1 91 ? 16.128 -4.092 -1.898 1.00 81.44 91 ALA A N 1
ATOM 676 C CA . ALA A 1 91 ? 17.367 -3.424 -2.291 1.00 81.44 91 ALA A CA 1
ATOM 677 C C . ALA A 1 91 ? 18.023 -4.101 -3.508 1.00 81.44 91 ALA A C 1
ATOM 679 O O . ALA A 1 91 ? 18.466 -3.421 -4.433 1.00 81.44 91 ALA A O 1
ATOM 680 N N . LEU A 1 92 ? 18.031 -5.437 -3.543 1.00 87.69 92 LEU A N 1
ATOM 681 C CA . LEU A 1 92 ? 18.621 -6.213 -4.632 1.00 87.69 92 LEU A CA 1
ATOM 682 C C . LEU A 1 92 ? 17.806 -6.102 -5.928 1.00 87.69 92 LEU A C 1
ATOM 684 O O . LEU A 1 92 ? 18.393 -5.947 -6.997 1.00 87.69 92 LEU A O 1
ATOM 688 N N . MET A 1 93 ? 16.470 -6.081 -5.845 1.00 80.44 93 MET A N 1
ATOM 689 C CA . MET A 1 93 ? 15.614 -5.798 -7.005 1.00 80.44 93 MET A CA 1
ATOM 690 C C . MET A 1 93 ? 15.853 -4.401 -7.581 1.00 80.44 93 MET A C 1
ATOM 692 O O . MET A 1 93 ? 15.937 -4.257 -8.798 1.00 80.44 93 MET A O 1
ATOM 696 N N . ILE A 1 94 ? 15.987 -3.377 -6.733 1.00 88.31 94 ILE A N 1
ATOM 697 C CA . ILE A 1 94 ? 16.243 -2.003 -7.193 1.00 88.31 94 ILE A CA 1
ATOM 698 C C . ILE A 1 94 ? 17.600 -1.919 -7.900 1.00 88.31 94 ILE A C 1
ATOM 700 O O . ILE A 1 94 ? 17.689 -1.347 -8.988 1.00 88.31 94 ILE A O 1
ATOM 704 N N . LEU A 1 95 ? 18.643 -2.531 -7.326 1.00 87.12 95 LEU A N 1
ATOM 705 C CA . LEU A 1 95 ? 19.961 -2.609 -7.961 1.00 87.12 95 LEU A CA 1
ATOM 706 C C . LEU A 1 95 ? 19.913 -3.340 -9.308 1.00 87.12 95 LEU A C 1
ATOM 708 O O . LEU A 1 95 ? 20.512 -2.870 -10.275 1.00 87.12 95 LEU A O 1
ATOM 712 N N . TYR A 1 96 ? 19.188 -4.457 -9.390 1.00 87.12 96 TYR A N 1
ATOM 713 C CA . TYR A 1 96 ? 19.038 -5.209 -10.635 1.00 87.12 96 TYR A CA 1
ATOM 714 C C . TYR A 1 96 ? 18.297 -4.401 -11.709 1.00 87.12 96 TYR A C 1
ATOM 716 O O . TYR A 1 96 ? 18.757 -4.327 -12.847 1.00 87.12 96 TYR A O 1
ATOM 724 N N . SER A 1 97 ? 17.200 -3.727 -11.352 1.00 79.81 97 SER A N 1
ATOM 725 C CA . SER A 1 97 ? 16.468 -2.857 -12.279 1.00 79.81 97 SER A CA 1
ATOM 726 C C . SER A 1 97 ? 17.327 -1.697 -12.788 1.00 79.81 97 SER A C 1
ATOM 728 O O . SER A 1 97 ? 17.289 -1.391 -13.979 1.00 79.81 97 SER A O 1
ATOM 730 N N . LEU A 1 98 ? 18.145 -1.080 -11.925 1.00 86.06 98 LEU A N 1
ATOM 731 C CA . LEU A 1 98 ? 19.100 -0.043 -12.335 1.00 86.06 98 LEU A CA 1
ATOM 732 C C . LEU A 1 98 ? 20.162 -0.593 -13.293 1.00 86.06 98 LEU A C 1
ATOM 734 O O . LEU A 1 98 ? 20.453 0.043 -14.304 1.00 86.06 98 LEU A O 1
ATOM 738 N N . TYR A 1 99 ? 20.701 -1.781 -13.014 1.00 87.44 99 TYR A N 1
ATOM 739 C CA . TYR A 1 99 ? 21.652 -2.449 -13.900 1.00 87.44 99 TYR A CA 1
ATOM 740 C C . TYR A 1 99 ? 21.044 -2.706 -15.284 1.00 87.44 99 TYR A C 1
ATOM 742 O O . TYR A 1 99 ? 21.593 -2.261 -16.291 1.00 87.44 99 TYR A O 1
ATOM 750 N N . VAL A 1 100 ? 19.874 -3.346 -15.355 1.00 82.25 100 VAL A N 1
ATOM 751 C CA . VAL A 1 100 ? 19.192 -3.641 -16.627 1.00 82.25 100 VAL A CA 1
ATOM 752 C C . VAL A 1 100 ? 18.856 -2.360 -17.398 1.00 82.2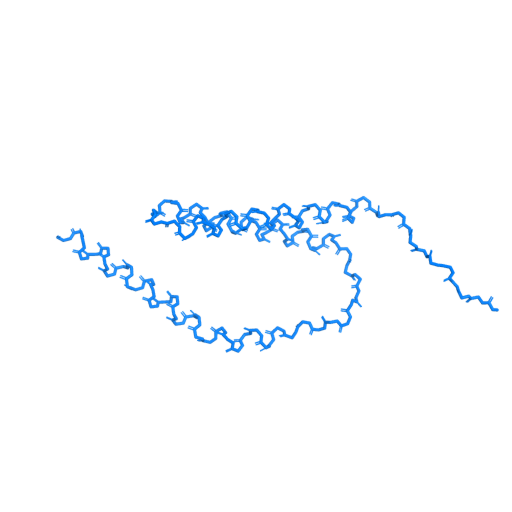5 100 VAL A C 1
ATOM 754 O O . VAL A 1 100 ? 18.994 -2.319 -18.620 1.00 82.25 100 VAL A O 1
ATOM 757 N N . PHE A 1 101 ? 18.459 -1.294 -16.703 1.00 84.00 101 PHE A N 1
ATOM 758 C CA . PHE A 1 101 ? 18.179 0.002 -17.317 1.00 84.00 101 PHE A CA 1
ATOM 759 C C . PHE A 1 101 ? 19.424 0.662 -17.922 1.00 84.00 101 PHE A C 1
ATOM 761 O O . PHE A 1 101 ? 19.359 1.171 -19.039 1.00 84.00 101 PHE A O 1
ATOM 768 N N . VAL A 1 102 ? 20.556 0.637 -17.210 1.00 80.62 102 VAL A N 1
ATOM 769 C CA . VAL A 1 102 ? 21.835 1.161 -17.716 1.00 80.62 102 VAL A CA 1
ATOM 770 C C . VAL A 1 102 ? 22.307 0.344 -18.917 1.00 80.62 102 VAL A C 1
ATOM 772 O O . VAL A 1 102 ? 22.701 0.917 -19.926 1.00 80.62 102 VAL A O 1
ATOM 775 N N . THR A 1 103 ? 22.203 -0.983 -18.840 1.00 79.25 103 THR A N 1
ATOM 776 C CA . THR A 1 103 ? 22.688 -1.881 -19.899 1.00 79.25 103 THR A CA 1
ATOM 777 C C . THR A 1 103 ? 21.852 -1.798 -21.184 1.00 79.25 103 THR A C 1
ATOM 779 O O . THR A 1 103 ? 22.406 -1.932 -22.263 1.00 79.25 103 THR A O 1
ATOM 782 N N . ASN A 1 104 ? 20.540 -1.537 -21.099 1.00 70.94 104 ASN A N 1
ATOM 783 C CA . ASN A 1 104 ? 19.667 -1.375 -22.277 1.00 70.94 104 ASN A CA 1
ATOM 784 C C . ASN A 1 104 ? 19.660 0.048 -22.869 1.00 70.94 104 ASN A C 1
ATOM 786 O O . ASN A 1 104 ? 19.007 0.281 -23.886 1.00 70.94 104 ASN A O 1
ATOM 790 N N . ARG A 1 105 ? 20.319 1.017 -22.221 1.00 60.75 105 ARG A N 1
ATOM 791 C CA . ARG A 1 105 ? 20.503 2.382 -22.745 1.00 60.75 105 ARG A CA 1
ATOM 792 C C . ARG A 1 105 ? 21.894 2.626 -23.346 1.00 60.75 105 ARG A C 1
ATOM 794 O O . ARG A 1 105 ? 22.131 3.741 -23.812 1.00 60.75 105 ARG A O 1
ATOM 801 N N . GLY A 1 106 ? 22.784 1.634 -23.285 1.00 50.03 106 GLY A N 1
ATOM 802 C CA . GLY A 1 106 ? 24.104 1.642 -23.920 1.00 50.03 106 GLY A CA 1
ATOM 803 C C . GLY A 1 106 ? 24.068 1.128 -25.349 1.00 50.03 106 GLY A C 1
ATOM 804 O O . GLY A 1 106 ? 23.196 0.282 -25.644 1.00 50.03 106 GLY A O 1
#